Protein AF-A0A0V1I8E2-F1 (afdb_monomer_lite)

Sequence (55 aa):
LTNWAVSDPGNIFCHIDRPYAKNQTFESAMAVCIDQADIFARFNDIAAQVENCPQ

pLDDT: mean 86.45, std 6.4, range [66.75, 94.44]

Structure (mmCIF, N/CA/C/O backbone):
data_AF-A0A0V1I8E2-F1
#
_entry.id   AF-A0A0V1I8E2-F1
#
loop_
_atom_site.group_PDB
_atom_site.id
_atom_site.type_symbol
_atom_site.label_atom_id
_atom_site.label_alt_id
_atom_site.label_comp_id
_atom_site.label_asym_id
_atom_site.label_entity_id
_atom_site.label_seq_id
_atom_site.pdbx_PDB_ins_code
_atom_site.Cartn_x
_atom_site.Cartn_y
_atom_site.Cartn_z
_atom_site.occupancy
_atom_site.B_iso_or_equiv
_atom_site.auth_seq_id
_atom_site.auth_comp_id
_atom_site.auth_asym_id
_atom_site.auth_atom_id
_atom_site.pdbx_PDB_model_num
ATOM 1 N N . LEU A 1 1 ? 8.830 -6.552 -6.124 1.00 75.62 1 LEU A N 1
ATOM 2 C CA . LEU A 1 1 ? 8.847 -5.084 -6.306 1.00 75.62 1 LEU A CA 1
ATOM 3 C C . LEU A 1 1 ? 7.519 -4.567 -5.790 1.00 75.62 1 LEU A C 1
ATOM 5 O O . LEU A 1 1 ? 6.501 -5.141 -6.155 1.00 75.62 1 LEU A O 1
ATOM 9 N N . THR A 1 2 ? 7.528 -3.583 -4.898 1.00 84.12 2 THR A N 1
ATOM 10 C CA . THR A 1 2 ? 6.308 -3.009 -4.317 1.00 84.12 2 THR A CA 1
ATOM 11 C C . THR A 1 2 ? 6.259 -1.523 -4.639 1.00 84.12 2 THR A C 1
ATOM 13 O O . THR A 1 2 ? 7.249 -0.819 -4.473 1.00 84.12 2 THR A O 1
ATOM 16 N N . ASN A 1 3 ? 5.102 -1.055 -5.098 1.00 91.00 3 ASN A N 1
ATOM 17 C CA . ASN A 1 3 ? 4.844 0.351 -5.437 1.00 91.00 3 ASN A CA 1
ATOM 18 C C . ASN A 1 3 ? 3.966 1.014 -4.370 1.00 91.00 3 ASN A C 1
ATOM 20 O O . ASN A 1 3 ? 3.189 1.923 -4.647 1.00 91.00 3 ASN A O 1
ATOM 24 N N . TRP A 1 4 ? 3.993 0.485 -3.154 1.00 89.38 4 TRP A N 1
ATOM 25 C CA . TRP A 1 4 ? 3.203 0.987 -2.047 1.00 89.38 4 TRP A CA 1
ATOM 26 C C . TRP A 1 4 ? 4.063 1.026 -0.793 1.00 89.38 4 TRP A C 1
ATOM 28 O O . TRP A 1 4 ? 4.977 0.212 -0.632 1.00 89.38 4 TRP A O 1
ATOM 38 N N . ALA A 1 5 ? 3.773 1.993 0.065 1.00 89.94 5 ALA A N 1
ATOM 39 C CA . ALA A 1 5 ? 4.410 2.167 1.356 1.00 89.94 5 ALA A CA 1
ATOM 40 C C . ALA A 1 5 ? 3.351 2.520 2.396 1.00 89.94 5 ALA A C 1
ATOM 42 O O . ALA A 1 5 ? 2.359 3.183 2.089 1.00 89.94 5 ALA A O 1
ATOM 43 N N . VAL A 1 6 ? 3.584 2.075 3.623 1.00 90.06 6 VAL A N 1
ATOM 44 C CA . VAL A 1 6 ? 2.745 2.373 4.783 1.00 90.06 6 VAL A CA 1
ATOM 45 C C . VAL A 1 6 ? 3.647 2.975 5.847 1.00 90.06 6 VAL A C 1
ATOM 47 O O . VAL A 1 6 ? 4.751 2.471 6.064 1.00 90.06 6 VAL A O 1
ATOM 50 N N . SER A 1 7 ? 3.224 4.085 6.452 1.00 89.69 7 SER A N 1
ATOM 51 C CA . SER A 1 7 ? 3.948 4.670 7.583 1.00 89.69 7 SER A CA 1
ATOM 52 C C . SER A 1 7 ? 3.870 3.754 8.805 1.00 89.69 7 SER A C 1
ATOM 54 O O . SER A 1 7 ? 2.951 2.960 8.934 1.00 89.69 7 SER A O 1
ATOM 56 N N . ASP A 1 8 ? 4.792 3.902 9.746 1.00 86.00 8 ASP A N 1
ATOM 57 C CA . ASP A 1 8 ? 4.603 3.443 11.127 1.00 86.00 8 ASP A CA 1
ATOM 58 C C . ASP A 1 8 ? 4.137 4.684 11.914 1.00 86.00 8 ASP A C 1
ATOM 60 O O . ASP A 1 8 ? 4.886 5.671 11.907 1.00 86.00 8 ASP A O 1
ATOM 64 N N . PRO A 1 9 ? 2.887 4.767 12.437 1.00 85.38 9 PRO A N 1
ATOM 65 C CA . PRO A 1 9 ? 2.020 3.701 12.982 1.00 85.38 9 PRO A CA 1
ATOM 66 C C . PRO A 1 9 ? 0.898 3.140 12.075 1.00 85.38 9 PRO A C 1
ATOM 68 O O . PRO A 1 9 ? -0.016 2.484 12.573 1.00 85.38 9 PRO A O 1
ATOM 71 N N . GLY A 1 10 ? 0.914 3.389 10.764 1.00 84.00 10 GLY A N 1
ATOM 72 C CA . GLY A 1 10 ? 0.002 2.750 9.799 1.00 84.00 10 GLY A CA 1
ATOM 73 C C . GLY A 1 10 ? -1.059 3.660 9.184 1.00 84.00 10 GLY A C 1
ATOM 74 O O . GLY A 1 10 ? -1.722 3.270 8.232 1.00 84.00 10 GLY A O 1
ATOM 75 N N . ASN A 1 11 ? -1.225 4.888 9.670 1.00 89.88 11 ASN A N 1
ATOM 76 C CA . ASN A 1 11 ? -2.295 5.785 9.224 1.00 89.88 11 ASN A CA 1
ATOM 77 C C . ASN A 1 11 ? -2.097 6.369 7.815 1.00 89.88 11 ASN A C 1
ATOM 79 O O . ASN A 1 11 ? -3.068 6.835 7.228 1.00 89.88 11 ASN A O 1
ATOM 83 N N . ILE A 1 12 ? -0.881 6.332 7.258 1.00 91.75 12 ILE A N 1
ATOM 84 C CA . ILE A 1 12 ? -0.597 6.865 5.923 1.00 91.75 12 ILE A CA 1
ATOM 85 C C . ILE A 1 12 ? -0.305 5.718 4.962 1.00 91.75 12 ILE A C 1
ATOM 87 O O . ILE A 1 12 ? 0.679 4.996 5.126 1.00 91.75 12 ILE A O 1
ATOM 91 N N . PHE A 1 13 ? -1.128 5.603 3.921 1.00 91.50 13 PHE A N 1
ATOM 92 C CA . PHE A 1 13 ? -0.917 4.682 2.809 1.00 91.50 13 PHE A CA 1
ATOM 93 C C . PHE A 1 13 ? -0.542 5.467 1.557 1.00 91.50 13 PHE A C 1
ATOM 95 O O . PHE A 1 13 ? -1.299 6.332 1.117 1.00 91.50 13 PHE A O 1
ATOM 102 N N . CYS A 1 14 ? 0.603 5.151 0.960 1.00 92.56 14 CYS A N 1
ATOM 103 C CA . CYS A 1 14 ? 1.093 5.817 -0.238 1.00 92.56 14 CYS A CA 1
ATOM 104 C C . CYS A 1 14 ? 1.218 4.833 -1.396 1.00 92.56 14 CYS A C 1
ATOM 106 O O . CYS A 1 14 ? 1.804 3.761 -1.247 1.00 92.56 14 CYS A O 1
ATOM 108 N N . HIS A 1 15 ? 0.739 5.233 -2.571 1.00 93.12 15 HIS A N 1
ATOM 109 C CA . HIS A 1 15 ? 1.114 4.614 -3.835 1.00 93.12 15 HIS A CA 1
ATOM 110 C C . HIS A 1 15 ? 2.231 5.433 -4.477 1.00 93.12 15 HIS A C 1
ATOM 112 O O . HIS A 1 15 ? 2.109 6.652 -4.594 1.00 93.12 15 HIS A O 1
ATOM 118 N N . ILE A 1 16 ? 3.312 4.768 -4.865 1.00 92.94 16 ILE A N 1
ATOM 119 C CA . ILE A 1 16 ? 4.526 5.379 -5.405 1.00 92.94 16 ILE A CA 1
ATOM 120 C C . ILE A 1 16 ? 4.649 4.940 -6.863 1.00 92.94 16 ILE A C 1
ATOM 122 O O . ILE A 1 16 ? 4.500 3.758 -7.173 1.00 92.94 16 ILE A O 1
ATOM 126 N N . ASP A 1 17 ? 4.910 5.879 -7.768 1.00 93.19 17 ASP A N 1
ATOM 127 C CA . ASP A 1 17 ? 5.053 5.597 -9.201 1.00 93.19 17 ASP A CA 1
ATOM 128 C C . ASP A 1 17 ? 6.244 4.670 -9.507 1.00 93.19 17 ASP A C 1
ATOM 130 O O . ASP A 1 17 ? 6.205 3.872 -10.448 1.00 93.19 17 ASP A O 1
ATOM 134 N N . ARG A 1 18 ? 7.288 4.736 -8.674 1.00 88.38 18 ARG A N 1
ATOM 135 C CA . ARG A 1 18 ? 8.477 3.889 -8.751 1.00 88.38 18 ARG A CA 1
ATOM 136 C C . ARG A 1 18 ? 8.457 2.750 -7.725 1.00 88.38 18 ARG A C 1
ATOM 138 O O . ARG A 1 18 ? 8.154 2.978 -6.552 1.00 88.38 18 ARG A O 1
ATOM 145 N N . PRO A 1 19 ? 8.823 1.521 -8.135 1.00 86.81 19 PRO A N 1
ATOM 146 C CA . PRO A 1 19 ? 8.950 0.405 -7.213 1.00 86.81 19 PRO A CA 1
ATOM 147 C C . PRO A 1 19 ? 10.078 0.634 -6.219 1.00 86.81 19 PRO A C 1
ATOM 149 O O . PRO A 1 19 ? 11.186 1.022 -6.590 1.00 86.81 19 PRO A O 1
ATOM 152 N N . TYR A 1 20 ? 9.840 0.263 -4.966 1.00 83.81 20 TYR A N 1
ATOM 153 C CA . TYR A 1 20 ? 10.915 0.159 -3.998 1.00 83.81 20 TYR A CA 1
ATOM 154 C C . TYR A 1 20 ? 11.880 -0.968 -4.396 1.00 83.81 20 TYR A C 1
ATOM 156 O O . TYR A 1 20 ? 11.487 -2.130 -4.567 1.00 83.81 20 TYR A O 1
ATOM 164 N N . ALA A 1 21 ? 13.162 -0.622 -4.496 1.00 86.69 21 ALA A N 1
ATOM 165 C CA . ALA A 1 21 ? 14.264 -1.559 -4.635 1.00 86.69 21 ALA A CA 1
ATOM 166 C C . ALA A 1 21 ? 15.368 -1.201 -3.632 1.00 86.69 21 ALA A C 1
ATOM 168 O O . ALA A 1 21 ? 15.717 -0.032 -3.463 1.00 86.69 21 ALA A O 1
ATOM 169 N N . LYS A 1 22 ? 15.943 -2.221 -2.978 1.00 84.56 22 LYS A N 1
ATOM 170 C CA . LYS A 1 22 ? 17.040 -2.035 -2.012 1.00 84.56 22 LYS A CA 1
ATOM 171 C C . LYS A 1 22 ? 18.255 -1.356 -2.655 1.00 84.56 22 LYS A C 1
ATOM 173 O O . LYS A 1 22 ? 18.879 -0.504 -2.037 1.00 84.56 22 LYS A O 1
ATOM 178 N N . ASN A 1 23 ? 18.545 -1.721 -3.902 1.00 88.81 23 ASN A N 1
ATOM 179 C CA . ASN A 1 23 ? 19.576 -1.101 -4.724 1.00 88.81 23 ASN A CA 1
ATOM 180 C C . ASN A 1 23 ? 18.887 -0.325 -5.851 1.00 88.81 23 ASN A C 1
ATOM 182 O O . ASN A 1 23 ? 18.570 -0.904 -6.888 1.00 88.81 23 ASN A O 1
ATOM 186 N N . GLN A 1 24 ? 18.623 0.960 -5.622 1.00 82.69 24 GLN A N 1
ATOM 187 C CA . GLN A 1 24 ? 17.997 1.864 -6.590 1.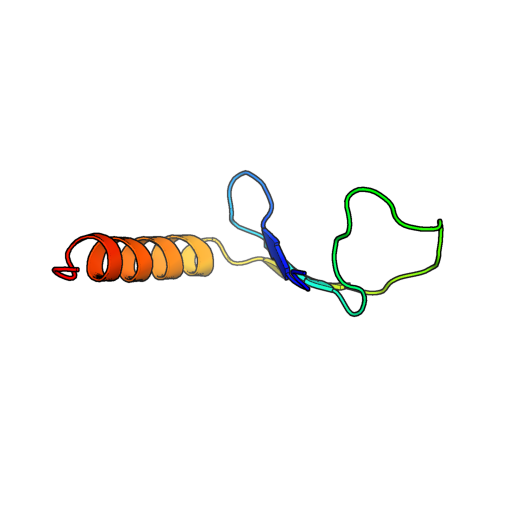00 82.69 24 GLN A CA 1
ATOM 188 C C . GLN A 1 24 ? 18.931 3.029 -6.929 1.00 82.69 24 GLN A C 1
ATOM 190 O O . GLN A 1 24 ? 19.735 3.457 -6.099 1.00 82.69 24 GLN A O 1
ATOM 195 N N . THR A 1 25 ? 18.829 3.539 -8.153 1.00 87.50 25 THR A N 1
ATOM 196 C CA . THR A 1 25 ? 19.466 4.797 -8.552 1.00 87.50 25 THR A CA 1
ATOM 197 C C . THR A 1 25 ? 18.700 5.970 -7.951 1.00 87.50 25 THR A C 1
ATOM 199 O O . THR A 1 25 ? 17.477 5.926 -7.878 1.00 87.50 25 THR A O 1
ATOM 202 N N . PHE A 1 26 ? 19.401 7.026 -7.536 1.00 89.00 26 PHE A N 1
ATOM 203 C CA . PHE A 1 26 ? 18.747 8.240 -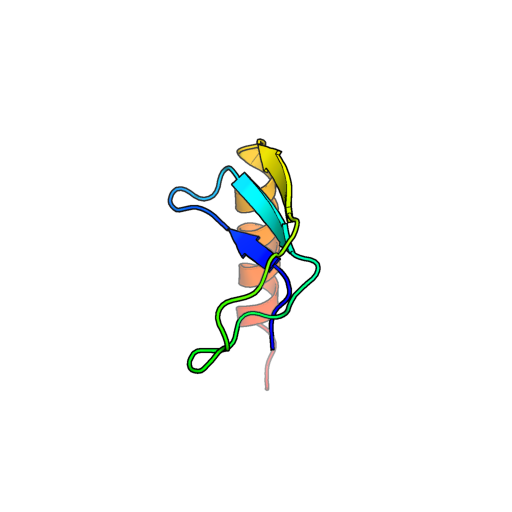7.050 1.00 89.00 26 PHE A CA 1
ATOM 204 C C . PHE A 1 26 ? 18.052 8.956 -8.214 1.00 89.00 26 PHE A C 1
ATOM 206 O O . PHE A 1 26 ? 18.712 9.490 -9.106 1.00 89.00 26 PHE A O 1
ATOM 213 N N . GLU A 1 27 ? 16.724 8.943 -8.210 1.00 89.50 27 GLU A N 1
ATOM 214 C CA . GLU A 1 27 ? 15.873 9.558 -9.225 1.00 89.50 27 GLU A CA 1
ATOM 215 C C . GLU A 1 27 ? 14.637 10.192 -8.573 1.00 89.50 27 GLU A C 1
ATOM 217 O O . GLU A 1 27 ? 14.283 9.876 -7.436 1.00 89.50 27 GLU A O 1
ATOM 222 N N . SER A 1 28 ? 13.982 11.115 -9.279 1.00 90.00 28 SER A N 1
ATOM 223 C CA . SER A 1 28 ? 12.731 11.706 -8.806 1.00 90.00 28 SER A CA 1
ATOM 224 C C . SER A 1 28 ? 11.599 10.682 -8.867 1.00 90.00 28 SER A C 1
ATOM 226 O O . SER A 1 28 ? 11.418 10.032 -9.899 1.00 90.00 28 SER A O 1
ATOM 228 N N . ALA A 1 29 ? 10.798 10.625 -7.812 1.00 90.06 29 ALA A N 1
ATOM 229 C CA . ALA A 1 29 ? 9.582 9.827 -7.741 1.00 90.06 29 ALA A CA 1
ATOM 230 C C . ALA A 1 29 ? 8.425 10.688 -7.224 1.00 90.06 29 ALA A C 1
ATOM 232 O O . ALA A 1 29 ? 8.638 11.736 -6.605 1.00 90.06 29 ALA A O 1
ATOM 233 N N . MET A 1 30 ? 7.202 10.237 -7.471 1.00 93.62 30 MET A N 1
ATOM 234 C CA . MET A 1 30 ? 5.982 10.847 -6.960 1.00 93.62 30 MET A CA 1
ATOM 235 C C . MET A 1 30 ? 5.173 9.819 -6.183 1.00 93.62 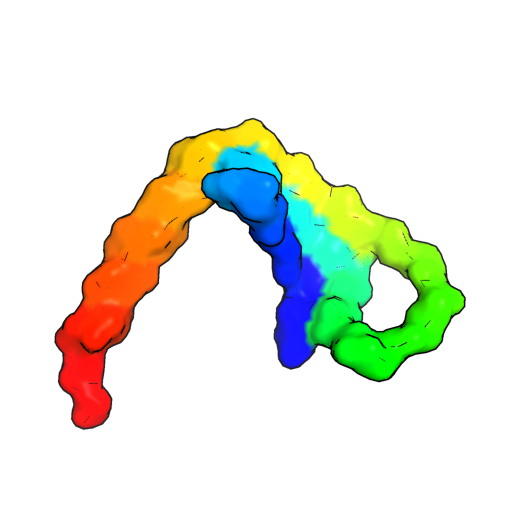30 MET A C 1
ATOM 237 O O . MET A 1 30 ? 5.056 8.657 -6.573 1.00 93.62 30 MET A O 1
ATOM 241 N N . ALA A 1 31 ? 4.574 10.272 -5.086 1.00 93.94 31 ALA A N 1
ATOM 242 C CA . ALA A 1 31 ? 3.683 9.458 -4.283 1.00 93.94 31 ALA A CA 1
ATOM 243 C C . ALA A 1 31 ? 2.343 10.164 -4.092 1.00 93.94 31 ALA A C 1
ATOM 245 O O . ALA A 1 31 ? 2.291 11.374 -3.867 1.00 93.94 31 ALA A O 1
ATOM 246 N N . VAL A 1 32 ? 1.264 9.390 -4.155 1.00 94.44 32 VAL A N 1
ATOM 247 C CA . VAL A 1 32 ? -0.072 9.817 -3.733 1.00 94.44 32 VAL A CA 1
ATOM 248 C C . VAL A 1 32 ? -0.374 9.112 -2.422 1.00 94.44 32 VAL A C 1
ATOM 250 O O . VAL A 1 32 ? -0.369 7.882 -2.378 1.00 94.44 32 VAL A O 1
ATOM 253 N N . CYS A 1 33 ? -0.616 9.889 -1.367 1.00 93.50 33 CYS A N 1
ATOM 254 C CA . CYS A 1 33 ? -0.813 9.379 -0.016 1.00 93.50 33 CYS A CA 1
ATOM 255 C C . CYS A 1 33 ? -2.209 9.706 0.515 1.00 93.50 33 CYS A C 1
ATOM 257 O O . CYS A 1 33 ? -2.741 10.789 0.272 1.00 93.50 33 CYS A O 1
ATOM 259 N N . ILE A 1 34 ? -2.772 8.767 1.266 1.00 93.31 34 ILE A N 1
ATOM 260 C CA . ILE A 1 34 ? -4.034 8.907 1.988 1.00 93.31 34 ILE A CA 1
ATOM 261 C C . ILE A 1 34 ? -3.718 8.781 3.476 1.00 93.31 34 ILE A C 1
ATOM 263 O O . ILE A 1 34 ? -3.084 7.805 3.872 1.00 93.31 34 ILE A O 1
ATOM 267 N N . ASP A 1 35 ? -4.163 9.749 4.277 1.00 92.00 35 ASP A N 1
ATOM 268 C CA . ASP A 1 35 ? -4.088 9.705 5.740 1.00 92.00 35 ASP A CA 1
ATOM 269 C C . ASP A 1 35 ? -5.457 9.313 6.299 1.00 92.00 35 ASP A C 1
ATO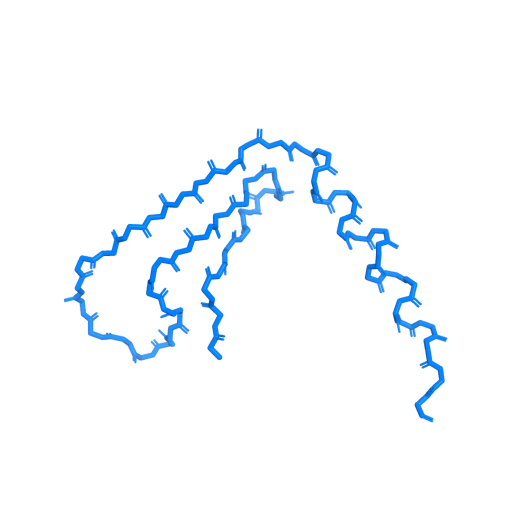M 271 O O . ASP A 1 35 ? -6.410 10.095 6.263 1.00 92.00 35 ASP A O 1
ATOM 275 N N . GLN A 1 36 ? -5.578 8.058 6.720 1.00 87.94 36 GLN A N 1
ATOM 276 C CA . GLN A 1 36 ? -6.793 7.506 7.298 1.00 87.94 36 GLN A CA 1
ATOM 277 C C . GLN A 1 36 ? -6.441 6.303 8.179 1.00 87.94 36 GLN A C 1
ATOM 279 O O . GLN A 1 36 ? -6.096 5.229 7.680 1.00 87.94 36 GLN A O 1
ATOM 284 N N . ALA A 1 37 ? -6.592 6.463 9.494 1.00 83.06 37 ALA A N 1
ATOM 285 C CA . ALA A 1 37 ? -6.256 5.431 10.478 1.00 83.06 37 ALA A CA 1
ATOM 286 C C . ALA A 1 37 ? -7.033 4.114 10.271 1.00 83.06 37 ALA A C 1
ATOM 288 O O . ALA A 1 37 ? -6.496 3.028 10.491 1.00 83.06 37 ALA A O 1
ATOM 289 N N . ASP A 1 38 ? -8.269 4.199 9.776 1.00 87.62 38 ASP A N 1
ATOM 290 C CA . ASP A 1 38 ? -9.151 3.039 9.609 1.00 87.62 38 ASP A CA 1
ATOM 291 C C . ASP A 1 38 ? -8.732 2.111 8.455 1.00 87.62 38 ASP A C 1
ATOM 293 O O . ASP A 1 38 ? -9.079 0.927 8.447 1.00 87.62 38 ASP A O 1
ATOM 297 N N . ILE A 1 39 ? -7.967 2.616 7.475 1.00 85.62 39 ILE A N 1
ATOM 298 C CA . ILE A 1 39 ? -7.521 1.815 6.324 1.00 85.62 39 ILE A CA 1
ATOM 299 C C . ILE A 1 39 ? -6.571 0.706 6.786 1.00 85.62 39 ILE A C 1
ATOM 301 O O . ILE A 1 39 ? -6.699 -0.439 6.352 1.00 85.62 39 ILE A O 1
ATOM 305 N N . PHE A 1 40 ? -5.650 1.018 7.698 1.00 83.56 40 PHE A N 1
ATOM 306 C CA . PHE A 1 40 ? -4.703 0.040 8.229 1.00 83.56 40 PHE A CA 1
ATOM 307 C C . PHE A 1 40 ? -5.390 -1.053 9.042 1.00 83.56 40 PHE A C 1
ATOM 309 O O . PHE A 1 40 ? -5.120 -2.235 8.828 1.00 83.56 40 PHE A O 1
ATOM 316 N N . ALA A 1 41 ? -6.334 -0.674 9.909 1.00 86.12 41 ALA A N 1
ATOM 317 C CA . ALA A 1 41 ? -7.147 -1.630 10.655 1.00 86.12 41 ALA A CA 1
ATOM 318 C C . ALA A 1 41 ? -7.874 -2.595 9.704 1.00 86.12 41 ALA A C 1
ATOM 320 O O . ALA A 1 41 ? -7.788 -3.811 9.866 1.00 86.12 41 ALA A O 1
ATOM 321 N N . ARG A 1 42 ? -8.480 -2.066 8.631 1.00 87.44 42 ARG A N 1
ATOM 322 C CA . ARG A 1 42 ? -9.164 -2.883 7.623 1.00 87.44 42 ARG A CA 1
ATOM 323 C C . ARG A 1 42 ? -8.234 -3.873 6.916 1.00 87.44 42 ARG A C 1
ATOM 325 O O . ARG A 1 42 ? -8.650 -5.000 6.658 1.00 87.44 42 ARG A O 1
ATOM 332 N N . PHE A 1 43 ? -7.009 -3.473 6.574 1.00 84.88 43 PHE A N 1
ATOM 333 C CA . PHE A 1 43 ? -6.040 -4.384 5.955 1.00 84.88 43 PHE A CA 1
ATOM 334 C C . PHE A 1 43 ? -5.565 -5.473 6.922 1.00 84.88 43 PHE A C 1
ATOM 336 O O . PHE A 1 43 ? -5.458 -6.626 6.505 1.00 84.88 43 PHE A O 1
ATOM 343 N N . ASN A 1 44 ? -5.349 -5.142 8.198 1.00 84.31 44 ASN A N 1
ATOM 344 C CA . ASN A 1 44 ? -4.994 -6.131 9.219 1.00 84.31 44 ASN A CA 1
ATOM 345 C C . ASN A 1 44 ? -6.106 -7.174 9.416 1.00 84.31 44 ASN A C 1
ATOM 347 O O . ASN A 1 44 ? -5.817 -8.370 9.452 1.00 84.31 44 ASN A O 1
ATOM 351 N N . ASP A 1 45 ? -7.374 -6.750 9.443 1.00 89.62 45 ASP A N 1
ATOM 352 C CA . ASP A 1 45 ? -8.525 -7.660 9.549 1.00 89.62 45 ASP A CA 1
ATOM 353 C C . ASP A 1 45 ? -8.632 -8.623 8.354 1.00 89.62 45 ASP A C 1
ATOM 355 O O . ASP A 1 45 ? -9.056 -9.773 8.499 1.00 89.62 45 ASP A O 1
ATOM 359 N N . ILE A 1 46 ? -8.274 -8.161 7.150 1.00 87.88 46 ILE A N 1
ATOM 360 C CA . ILE A 1 46 ? -8.231 -9.006 5.950 1.00 87.88 46 ILE A CA 1
ATOM 361 C C . ILE A 1 46 ? -7.057 -9.983 6.042 1.00 87.88 46 ILE A C 1
ATOM 363 O O . ILE A 1 46 ? -7.248 -11.168 5.782 1.00 87.88 46 ILE A O 1
ATOM 367 N N .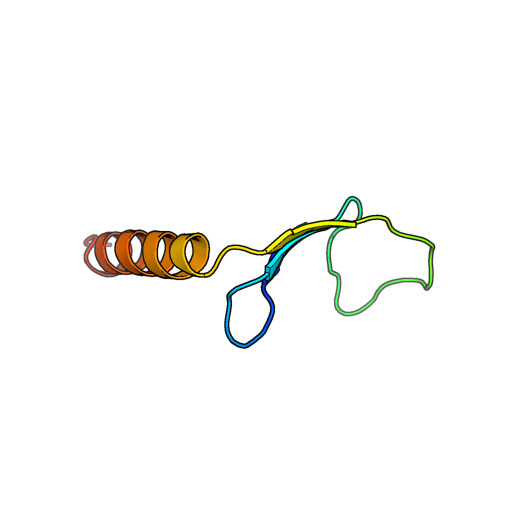 ALA A 1 47 ? -5.866 -9.521 6.433 1.00 85.94 47 ALA A N 1
ATOM 368 C CA . ALA A 1 47 ? -4.669 -10.357 6.535 1.00 85.94 47 ALA A CA 1
ATOM 369 C C . ALA A 1 47 ? -4.873 -11.550 7.488 1.00 85.94 47 ALA A C 1
ATOM 371 O O . ALA A 1 47 ? -4.562 -12.682 7.117 1.00 85.94 47 ALA A O 1
ATOM 372 N N . ALA A 1 48 ? -5.505 -11.323 8.644 1.00 86.81 48 ALA A N 1
ATOM 373 C CA . ALA A 1 48 ? -5.827 -12.367 9.622 1.00 86.81 48 ALA A CA 1
ATOM 374 C C .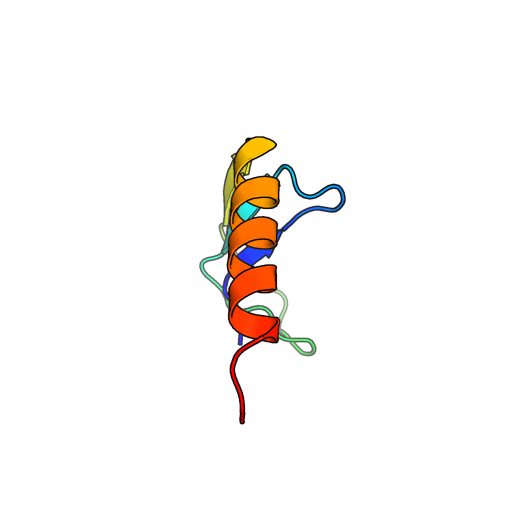 ALA A 1 48 ? -6.742 -13.484 9.066 1.00 86.81 48 ALA A C 1
ATOM 376 O O . ALA A 1 48 ? -6.713 -14.623 9.538 1.00 86.81 48 ALA A O 1
ATOM 377 N N . GLN A 1 49 ? -7.556 -13.192 8.044 1.00 83.75 49 GLN A N 1
ATOM 378 C CA . GLN A 1 49 ? -8.383 -14.207 7.376 1.00 83.75 49 GLN A CA 1
ATOM 379 C C . GLN A 1 49 ? -7.559 -15.090 6.434 1.00 83.75 49 GLN A C 1
ATOM 381 O O . GLN A 1 49 ? -7.880 -16.265 6.263 1.00 83.75 49 GLN A O 1
ATOM 386 N N . VAL A 1 50 ? -6.498 -14.544 5.832 1.00 80.94 50 VAL A N 1
ATOM 387 C CA . VAL A 1 50 ? -5.635 -15.280 4.894 1.00 80.94 50 VAL A CA 1
ATOM 388 C C . VAL A 1 50 ? -4.637 -16.175 5.630 1.00 80.94 50 VAL A C 1
ATOM 390 O O . VAL A 1 50 ? -4.295 -17.238 5.120 1.00 80.94 50 VAL A O 1
ATOM 393 N N . GLU A 1 51 ? -4.221 -15.801 6.845 1.00 73.31 51 GLU A N 1
ATOM 394 C CA . GLU A 1 51 ? -3.336 -16.624 7.690 1.00 73.31 51 GLU A CA 1
ATOM 395 C C . GLU A 1 51 ? -3.923 -18.007 8.017 1.00 73.31 51 GLU A C 1
ATOM 397 O O . GLU A 1 51 ? -3.178 -18.961 8.220 1.00 73.31 51 GLU A O 1
ATOM 402 N N . ASN A 1 52 ? -5.252 -18.138 8.021 1.00 69.31 52 ASN A N 1
ATOM 403 C CA . ASN A 1 52 ? -5.952 -19.387 8.330 1.00 69.31 52 ASN A CA 1
ATOM 404 C C . ASN A 1 52 ? -6.279 -20.243 7.090 1.00 69.31 52 ASN A C 1
ATOM 406 O O . ASN A 1 52 ? -7.019 -21.223 7.201 1.00 69.31 52 ASN A O 1
ATOM 410 N N . CYS A 1 53 ? -5.764 -19.894 5.906 1.00 71.06 53 CYS A N 1
ATOM 411 C CA . CYS A 1 53 ? -5.956 -20.704 4.706 1.00 71.06 53 CYS A CA 1
ATOM 412 C C . CYS A 1 53 ? -5.061 -21.961 4.768 1.00 71.06 53 CYS A C 1
ATOM 414 O O . CYS A 1 53 ? -3.837 -21.812 4.830 1.00 71.06 53 CYS A O 1
ATOM 416 N N . PRO A 1 54 ? -5.619 -23.192 4.764 1.00 69.94 54 PRO A N 1
ATOM 417 C CA . PRO A 1 54 ? -4.803 -24.402 4.692 1.00 69.94 54 PRO A CA 1
ATOM 418 C C . PRO A 1 54 ? -3.981 -24.395 3.395 1.00 69.94 54 PRO A C 1
ATOM 420 O O . PRO A 1 54 ? -4.512 -24.064 2.334 1.00 69.94 54 PRO A O 1
ATOM 423 N N . GLN A 1 55 ? -2.688 -24.717 3.509 1.00 66.75 55 GLN A N 1
ATOM 424 C CA . GLN A 1 55 ? -1.748 -24.735 2.380 1.00 66.75 55 GLN A CA 1
ATOM 425 C C . GLN A 1 55 ? -2.067 -25.813 1.345 1.00 66.75 55 GLN A C 1
ATOM 427 O O . GLN A 1 55 ? -2.457 -26.931 1.753 1.00 66.75 55 GLN A O 1
#

Foldseek 3Di:
DDQWDADVVGQKIKGKPDDDDPDDDDDDIDIDIDGGPVVRVVVVVVVVVVVPDDD

Organism: NCBI:txid268475

Secondary structure (DSSP, 8-state):
-EEEEE-SSS-EEEEEEEEE-SS-------EEEEE-HHHHHHHHHHHHHHTT---

Radius of gyration: 14.08 Å; chains: 1; bounding box: 29×36×22 Å